Protein AF-A0A935MY24-F1 (afdb_monomer_lite)

Secondary structure (DSSP, 8-state):
---EEEEEE--HHHHHHHHHHHHHHH-BTTEEEE-GGGS---TT-HHHHHHHHHHT-SEEEE---S---PPPPHHHHHHHHHH-GGG-

pLDDT: mean 86.88, std 10.61, range [48.5, 95.69]

Foldseek 3Di:
DAAAEEEEAEDCVPCVVVSVVVQVVQDDPRYHYDYLVVDDPPPQCSLVVVVVSCVVGPYYDYDDDDDDDDDQDPSRVVVCCVVCVPVD

Radius of gyration: 14.32 Å; chains: 1; bounding box: 35×27×38 Å

Structure (mmCIF, N/CA/C/O backbone):
data_AF-A0A935MY24-F1
#
_entry.id   AF-A0A935MY24-F1
#
loop_
_atom_site.group_PDB
_atom_site.id
_atom_site.type_symbol
_atom_site.label_atom_id
_atom_site.label_alt_id
_atom_site.label_comp_id
_atom_site.label_asym_id
_atom_site.label_entity_id
_atom_site.label_seq_id
_atom_site.pdbx_PDB_ins_code
_atom_site.Cartn_x
_atom_site.Cartn_y
_atom_site.Cartn_z
_atom_site.occupancy
_atom_site.B_iso_or_equiv
_atom_site.auth_seq_id
_atom_site.auth_comp_id
_atom_site.auth_asym_id
_atom_site.auth_atom_id
_atom_site.pdbx_PDB_model_num
ATOM 1 N N . MET A 1 1 ? -4.154 3.640 23.150 1.00 59.34 1 MET A N 1
ATOM 2 C CA . MET A 1 1 ? -4.794 2.708 22.194 1.00 59.34 1 MET A CA 1
ATOM 3 C C . MET A 1 1 ? -3.795 2.449 21.084 1.00 59.34 1 MET A C 1
ATOM 5 O O . MET A 1 1 ? -3.121 3.398 20.706 1.00 59.34 1 MET A O 1
ATOM 9 N N . ALA A 1 2 ? -3.652 1.209 20.616 1.00 80.75 2 ALA A N 1
ATOM 10 C CA . ALA A 1 2 ? -2.776 0.919 19.481 1.00 80.75 2 ALA A CA 1
ATOM 11 C C . ALA A 1 2 ? -3.359 1.551 18.204 1.00 80.75 2 ALA A C 1
ATOM 13 O O . ALA A 1 2 ? -4.566 1.447 17.960 1.00 80.75 2 ALA A O 1
ATOM 14 N N . SER A 1 3 ? -2.513 2.253 17.451 1.00 89.38 3 SER A N 1
ATOM 15 C CA . SER A 1 3 ? -2.841 2.733 16.107 1.00 89.38 3 SER A CA 1
ATOM 16 C C . SER A 1 3 ? -2.681 1.574 15.134 1.00 89.38 3 SER A C 1
ATOM 18 O O . SER A 1 3 ? -1.701 0.848 15.245 1.00 89.38 3 SER A O 1
ATOM 20 N N . ILE A 1 4 ? -3.627 1.422 14.213 1.00 94.94 4 ILE A N 1
ATOM 21 C CA . ILE A 1 4 ? -3.589 0.442 13.130 1.00 94.94 4 ILE A CA 1
ATOM 22 C C . ILE A 1 4 ? -3.264 1.173 11.828 1.00 94.94 4 ILE A C 1
ATOM 24 O O . ILE A 1 4 ? -3.961 2.121 11.457 1.00 94.94 4 ILE A O 1
ATOM 28 N N . ASN A 1 5 ? -2.230 0.724 11.132 1.00 94.19 5 ASN A N 1
ATOM 29 C CA . ASN A 1 5 ? -1.769 1.245 9.856 1.00 94.19 5 ASN A CA 1
ATOM 30 C C . ASN A 1 5 ? -2.108 0.246 8.748 1.00 94.19 5 ASN A C 1
ATOM 32 O O . ASN A 1 5 ? -1.646 -0.893 8.750 1.00 94.19 5 ASN A O 1
ATOM 36 N N . LEU A 1 6 ? -2.925 0.680 7.796 1.00 95.25 6 LEU A N 1
ATOM 37 C CA . LEU A 1 6 ? -3.378 -0.116 6.666 1.00 95.25 6 LEU A CA 1
ATOM 38 C C . LEU A 1 6 ? -2.865 0.487 5.361 1.00 95.25 6 LEU A C 1
ATOM 40 O O . LEU A 1 6 ? -2.900 1.707 5.168 1.00 95.25 6 LEU A O 1
ATOM 44 N N . PHE A 1 7 ? -2.495 -0.376 4.421 1.00 95.38 7 PHE A N 1
ATOM 45 C CA . PHE A 1 7 ? -2.228 0.018 3.042 1.00 95.38 7 PHE A CA 1
ATOM 46 C C . PHE A 1 7 ? -3.293 -0.552 2.102 1.00 95.38 7 PHE A C 1
ATOM 48 O O . PHE A 1 7 ? -3.589 -1.747 2.142 1.00 95.38 7 PHE A O 1
ATOM 55 N N . LEU A 1 8 ? -3.876 0.298 1.254 1.00 95.19 8 LEU A N 1
ATOM 56 C CA . LEU A 1 8 ? -4.850 -0.108 0.240 1.00 95.19 8 LEU A CA 1
ATOM 57 C C . LEU A 1 8 ? -4.165 -0.181 -1.131 1.00 95.19 8 LEU A C 1
ATOM 59 O O . LEU A 1 8 ? -3.860 0.846 -1.741 1.00 95.19 8 LEU A O 1
ATOM 63 N N . SER A 1 9 ? -3.960 -1.403 -1.620 1.00 93.38 9 SER A N 1
ATOM 64 C CA . SER A 1 9 ? -3.328 -1.693 -2.910 1.00 93.38 9 SER A CA 1
ATOM 65 C C . SER A 1 9 ? -4.380 -2.004 -3.970 1.00 93.38 9 SER A C 1
ATOM 67 O O . SER A 1 9 ? -5.170 -2.935 -3.806 1.00 93.38 9 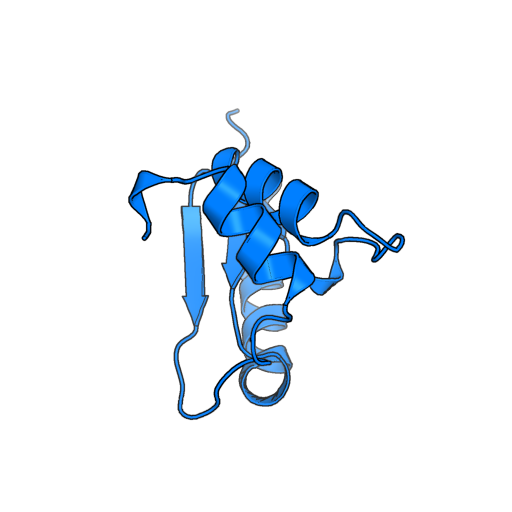SER A O 1
ATOM 69 N N . THR A 1 10 ? -4.402 -1.255 -5.072 1.00 93.38 10 THR A N 1
ATOM 70 C CA . THR A 1 10 ? -5.365 -1.486 -6.156 1.00 93.38 10 THR A CA 1
ATOM 71 C C . THR A 1 10 ? -4.952 -0.826 -7.466 1.00 93.38 10 THR A C 1
ATOM 73 O O . THR A 1 10 ? -4.204 0.151 -7.474 1.00 93.38 10 THR A O 1
ATOM 76 N N . VAL A 1 11 ? -5.536 -1.283 -8.575 1.00 92.81 11 VAL A N 1
ATOM 77 C CA . VAL A 1 11 ? -5.499 -0.563 -9.850 1.00 92.81 11 VAL A CA 1
ATOM 78 C C . VAL A 1 11 ? -6.467 0.621 -9.799 1.00 92.81 11 VAL A C 1
ATOM 80 O O . VAL A 1 11 ? -7.687 0.449 -9.798 1.00 92.81 11 VAL A O 1
ATOM 83 N N . SER A 1 12 ? -5.932 1.845 -9.750 1.00 90.44 12 SER A N 1
ATOM 84 C CA . SER A 1 12 ? -6.744 3.068 -9.642 1.00 90.44 12 SER A CA 1
ATOM 85 C C . SER A 1 12 ? -7.680 3.285 -10.838 1.00 90.44 12 SER A C 1
ATOM 87 O O . SER A 1 12 ? -8.741 3.877 -10.665 1.00 90.44 12 SER A O 1
ATOM 89 N N . ALA A 1 13 ? -7.324 2.810 -12.035 1.00 90.12 13 ALA A N 1
ATOM 90 C CA . ALA A 1 13 ? -8.185 2.920 -13.217 1.00 90.12 13 ALA A CA 1
ATOM 91 C C . ALA A 1 13 ? -9.491 2.112 -13.089 1.00 90.12 13 ALA A C 1
ATOM 93 O O . ALA A 1 13 ? -10.495 2.489 -13.684 1.00 90.12 13 ALA A O 1
ATOM 94 N N . GLU A 1 14 ? -9.481 1.046 -12.286 1.00 92.88 14 GLU A N 1
ATOM 95 C CA . GLU A 1 14 ? -10.620 0.144 -12.100 1.00 92.88 14 GLU A CA 1
ATOM 96 C C . GLU A 1 14 ? -11.374 0.447 -10.798 1.00 92.88 14 GLU A C 1
ATOM 98 O O . GLU A 1 14 ? -12.593 0.609 -10.791 1.00 92.88 14 GLU A O 1
ATOM 103 N N . PHE A 1 15 ? -10.647 0.603 -9.689 1.00 94.94 15 PHE A N 1
ATOM 104 C CA . PHE A 1 15 ? -11.246 0.588 -8.352 1.00 94.94 15 PHE A CA 1
ATOM 105 C C . PHE A 1 15 ? -11.126 1.894 -7.568 1.00 94.94 15 PHE A C 1
ATOM 107 O O . PHE A 1 15 ? -11.420 1.894 -6.373 1.00 94.94 15 PHE A O 1
ATOM 114 N N . ARG A 1 16 ? -10.713 3.020 -8.171 1.00 92.69 16 ARG A N 1
ATOM 115 C CA . ARG A 1 16 ? -10.547 4.285 -7.420 1.00 92.69 16 ARG A CA 1
ATOM 116 C C . ARG A 1 16 ? -11.780 4.638 -6.582 1.00 92.69 16 ARG A C 1
ATOM 118 O O . ARG A 1 16 ? -11.639 4.910 -5.395 1.00 92.69 16 ARG A O 1
ATOM 125 N N . SER A 1 17 ? -12.978 4.574 -7.163 1.00 94.38 17 SER A N 1
ATOM 126 C CA . SER A 1 17 ? -14.230 4.871 -6.452 1.00 94.38 17 SER A CA 1
ATOM 127 C C . SER A 1 17 ? -14.467 3.933 -5.260 1.00 94.38 17 SER A C 1
ATOM 129 O O . SER A 1 17 ? -14.793 4.395 -4.168 1.00 94.38 17 SER A O 1
ATOM 131 N N . TYR A 1 18 ? -14.257 2.629 -5.442 1.00 94.44 18 TYR A N 1
ATOM 132 C CA . TYR A 1 18 ? -14.411 1.611 -4.400 1.00 94.44 18 TYR A CA 1
ATOM 133 C C . TYR A 1 18 ? -13.388 1.782 -3.278 1.00 94.44 18 TYR A C 1
ATOM 135 O O . TYR A 1 18 ? -13.738 1.738 -2.100 1.00 94.44 18 TYR A O 1
ATOM 143 N N . ARG A 1 19 ? -12.128 2.029 -3.640 1.00 94.75 19 ARG A N 1
ATOM 144 C CA . ARG A 1 19 ? -11.033 2.278 -2.704 1.00 94.75 19 ARG A CA 1
ATOM 145 C C . ARG A 1 19 ? -11.297 3.511 -1.852 1.00 94.75 19 ARG A C 1
ATOM 147 O O . ARG A 1 19 ? -11.062 3.469 -0.650 1.00 94.75 19 ARG A O 1
ATOM 154 N N . ASP A 1 20 ? -11.784 4.596 -2.446 1.00 93.88 20 ASP A N 1
ATOM 155 C CA . ASP A 1 20 ? -12.039 5.837 -1.715 1.00 93.88 20 ASP A CA 1
ATOM 156 C C . ASP A 1 20 ? -13.207 5.673 -0.720 1.00 93.88 20 ASP A C 1
ATOM 158 O O . ASP A 1 20 ? -13.137 6.183 0.402 1.00 93.88 20 ASP A O 1
ATOM 162 N N . VAL A 1 21 ? -14.241 4.903 -1.088 1.00 95.38 21 VAL A N 1
ATOM 163 C CA . VAL A 1 21 ? -15.326 4.495 -0.175 1.00 95.38 21 VAL A CA 1
ATOM 164 C C . VAL A 1 21 ? -14.782 3.626 0.958 1.00 95.38 21 VAL A C 1
ATOM 166 O O . VAL A 1 21 ? -14.982 3.959 2.123 1.00 95.38 21 VAL A O 1
ATOM 169 N N . LEU A 1 22 ? -14.021 2.578 0.635 1.00 94.44 22 LEU A N 1
ATOM 170 C CA . LEU A 1 22 ? -13.417 1.687 1.624 1.00 94.44 22 LEU A CA 1
ATOM 171 C C . LEU A 1 22 ? -12.505 2.446 2.596 1.00 94.44 22 LEU A C 1
ATOM 173 O O . LEU A 1 22 ? -12.586 2.246 3.804 1.00 94.44 22 LEU A O 1
ATOM 177 N N . ARG A 1 23 ? -11.667 3.360 2.092 1.00 93.00 23 ARG A N 1
ATOM 178 C CA . ARG A 1 23 ? -10.788 4.202 2.915 1.00 93.00 23 ARG A CA 1
ATOM 179 C C . ARG A 1 23 ? -11.588 5.019 3.924 1.00 93.00 23 ARG A C 1
ATOM 181 O O . ARG A 1 23 ? -11.187 5.116 5.080 1.00 93.00 23 ARG A O 1
ATOM 188 N N . ARG A 1 24 ? -12.706 5.608 3.492 1.00 93.00 24 ARG A N 1
ATOM 189 C CA . ARG A 1 24 ? -13.595 6.381 4.366 1.00 93.00 24 ARG A CA 1
ATOM 190 C C . ARG A 1 24 ? -14.259 5.491 5.414 1.00 93.00 24 ARG A C 1
ATOM 192 O O . ARG A 1 24 ? -14.326 5.890 6.569 1.00 93.00 24 ARG A O 1
ATOM 199 N N . ASP A 1 25 ? -14.709 4.303 5.033 1.00 94.12 25 ASP A N 1
ATOM 200 C CA . ASP A 1 25 ? -15.415 3.393 5.940 1.00 94.12 25 ASP A CA 1
ATOM 201 C C . ASP A 1 25 ? -14.465 2.747 6.972 1.00 94.12 25 ASP A C 1
ATOM 203 O O . ASP A 1 25 ? -14.863 2.436 8.098 1.00 94.12 25 ASP A O 1
ATOM 207 N N . LEU A 1 26 ? -13.184 2.595 6.619 1.00 92.50 26 LEU A N 1
ATOM 208 C CA . LEU A 1 26 ? -12.118 2.162 7.526 1.00 92.50 26 LEU A CA 1
ATOM 209 C C . LEU A 1 26 ? -11.597 3.286 8.433 1.00 92.50 26 LEU A C 1
ATOM 211 O O . LEU A 1 26 ? -10.963 2.990 9.447 1.00 92.50 26 LEU A O 1
ATOM 215 N N . ALA A 1 27 ? -11.846 4.555 8.097 1.00 87.44 27 ALA A N 1
ATOM 216 C CA . ALA A 1 27 ? -11.328 5.690 8.850 1.00 87.44 27 ALA A CA 1
ATOM 217 C C . ALA A 1 27 ? -11.938 5.731 10.257 1.00 87.44 27 ALA A C 1
ATOM 219 O O . ALA A 1 27 ? -13.136 5.936 10.454 1.00 87.44 27 ALA A O 1
ATOM 220 N N . ARG A 1 28 ? -11.083 5.542 11.261 1.00 91.19 28 ARG A N 1
ATOM 221 C CA . ARG A 1 28 ? -11.429 5.587 12.685 1.00 91.19 28 ARG A CA 1
ATOM 222 C C . ARG A 1 28 ? -10.338 6.354 13.430 1.00 91.19 28 ARG A C 1
ATOM 224 O O . ARG A 1 28 ? -9.226 6.443 12.919 1.00 91.19 28 ARG A O 1
ATOM 231 N N . PRO A 1 29 ? -10.592 6.857 14.653 1.00 91.94 29 PRO A N 1
ATOM 232 C CA . PRO A 1 29 ? -9.591 7.612 15.415 1.00 91.94 29 PRO A CA 1
ATOM 233 C C . PRO A 1 29 ? -8.242 6.901 15.604 1.00 91.94 29 PRO A C 1
ATOM 235 O O . PRO A 1 29 ? -7.229 7.559 15.808 1.00 91.94 29 PRO A O 1
ATOM 238 N N . ASN A 1 30 ? -8.222 5.568 15.544 1.00 94.12 30 ASN A N 1
ATOM 239 C CA . ASN A 1 30 ? -7.027 4.743 15.694 1.00 94.12 30 ASN A CA 1
ATOM 240 C C . ASN A 1 30 ? -6.691 3.913 14.442 1.00 94.12 30 ASN A C 1
ATOM 242 O O . ASN A 1 30 ? -5.934 2.956 14.563 1.00 94.12 30 ASN A O 1
ATOM 246 N N . VAL A 1 31 ? -7.273 4.215 13.277 1.00 94.56 31 VAL A N 1
ATOM 247 C CA . VAL A 1 31 ? -7.016 3.481 12.028 1.00 94.56 31 VAL A CA 1
ATOM 248 C C . VAL A 1 31 ? -6.634 4.469 10.935 1.00 94.56 31 VAL A C 1
ATOM 250 O O . VAL A 1 31 ? -7.433 5.322 10.549 1.00 94.56 31 VAL A O 1
ATOM 253 N N . THR A 1 32 ? -5.421 4.321 10.412 1.00 92.38 32 THR A N 1
ATOM 254 C CA . THR A 1 32 ? -4.921 5.079 9.266 1.00 92.38 32 THR A CA 1
ATOM 255 C C . THR A 1 32 ? -4.868 4.162 8.054 1.00 92.38 32 THR A C 1
ATOM 257 O O . THR A 1 32 ? -4.232 3.118 8.109 1.00 92.38 32 THR A O 1
ATOM 260 N N . ALA A 1 33 ? -5.504 4.559 6.953 1.00 93.12 33 ALA A N 1
ATOM 261 C CA . ALA A 1 33 ? -5.440 3.846 5.680 1.00 93.12 33 ALA A CA 1
ATOM 262 C C . ALA A 1 33 ? -4.806 4.746 4.611 1.00 93.12 33 ALA A C 1
ATOM 264 O O . ALA A 1 33 ? -5.333 5.826 4.326 1.00 93.12 33 ALA A O 1
ATOM 265 N N . LYS A 1 34 ? -3.682 4.309 4.034 1.00 92.12 34 LYS A N 1
ATOM 266 C CA . LYS A 1 34 ? -2.951 5.029 2.979 1.00 92.12 34 LYS A CA 1
ATOM 267 C C . LYS A 1 34 ? -3.050 4.330 1.630 1.00 92.12 34 LYS A C 1
ATOM 269 O O . LYS A 1 34 ? -3.249 3.117 1.557 1.00 92.12 34 LYS A O 1
ATOM 274 N N . VAL A 1 35 ? -2.903 5.116 0.569 1.00 91.19 35 VAL A N 1
ATOM 275 C CA . VAL A 1 35 ? -2.838 4.660 -0.828 1.00 91.19 35 VAL A CA 1
ATOM 276 C C . VAL A 1 35 ? -1.522 5.102 -1.459 1.00 91.19 35 VAL A C 1
ATOM 278 O O . VAL A 1 35 ? -0.869 6.006 -0.944 1.00 91.19 35 VAL A O 1
ATOM 281 N N . GLN A 1 36 ? -1.136 4.510 -2.590 1.00 86.69 36 GLN A N 1
ATOM 282 C CA . GLN A 1 36 ? 0.102 4.888 -3.280 1.00 86.69 36 GLN A CA 1
ATOM 283 C C . GLN A 1 36 ? 0.139 6.382 -3.662 1.00 86.69 36 GLN A C 1
ATOM 285 O O . GLN A 1 36 ? 1.200 6.993 -3.603 1.00 86.69 36 GLN A O 1
ATOM 290 N N . GLU A 1 37 ? -0.997 7.002 -4.006 1.00 86.50 37 GLU A N 1
ATOM 291 C CA . GLU A 1 37 ? -1.044 8.434 -4.344 1.00 86.50 37 GLU A CA 1
ATOM 292 C C . GLU A 1 37 ? -0.803 9.374 -3.148 1.00 86.50 37 GLU A C 1
ATOM 294 O O . GLU A 1 37 ? -0.576 10.564 -3.357 1.00 86.50 37 GLU A O 1
ATOM 299 N N . ASP A 1 38 ? -0.824 8.869 -1.908 1.00 85.00 38 ASP A N 1
ATOM 300 C CA . ASP A 1 38 ? -0.464 9.661 -0.725 1.00 85.00 38 ASP A CA 1
ATOM 301 C C . ASP A 1 38 ? 1.067 9.853 -0.594 1.00 85.00 38 ASP A C 1
ATOM 303 O O . ASP A 1 38 ? 1.516 10.622 0.258 1.00 85.00 38 ASP A O 1
ATOM 307 N N . PHE A 1 39 ? 1.871 9.171 -1.422 1.00 79.88 39 PHE A N 1
ATOM 308 C CA . PHE A 1 39 ? 3.332 9.260 -1.435 1.00 79.88 39 PHE A CA 1
ATOM 309 C C . PHE A 1 39 ? 3.794 10.211 -2.545 1.00 79.88 39 PHE A C 1
ATOM 311 O O . PHE A 1 39 ? 3.450 10.048 -3.717 1.00 79.88 39 PHE A O 1
ATOM 318 N N . ILE A 1 40 ? 4.586 11.225 -2.185 1.00 65.12 40 ILE A N 1
ATOM 319 C CA . ILE A 1 40 ? 5.098 12.210 -3.144 1.00 65.12 40 ILE A CA 1
ATOM 320 C C . ILE A 1 40 ? 6.199 11.557 -3.986 1.00 65.12 40 ILE A C 1
ATOM 322 O O . ILE A 1 40 ? 7.179 11.036 -3.457 1.00 65.12 40 ILE A O 1
ATOM 326 N N . VAL A 1 41 ? 6.060 11.611 -5.312 1.00 60.56 41 VAL A N 1
ATOM 327 C CA . VAL A 1 41 ? 7.065 11.098 -6.254 1.00 60.56 41 VAL A CA 1
ATOM 328 C C . VAL A 1 41 ? 8.227 12.089 -6.356 1.00 60.56 41 VAL A C 1
ATOM 330 O O . VAL A 1 41 ? 8.291 12.909 -7.269 1.00 60.56 41 VAL A O 1
ATOM 333 N N . THR A 1 42 ? 9.162 12.043 -5.409 1.00 54.41 42 THR A N 1
ATOM 334 C CA . THR A 1 42 ? 10.435 12.770 -5.507 1.00 54.41 42 THR A CA 1
ATOM 335 C C . THR A 1 42 ? 11.473 11.908 -6.217 1.00 54.41 42 THR A C 1
ATOM 337 O O . THR A 1 42 ? 12.307 11.285 -5.573 1.00 54.41 42 THR A O 1
ATOM 340 N N . GLY A 1 43 ? 11.392 11.860 -7.551 1.00 50.62 43 GLY A N 1
ATOM 341 C CA . GLY A 1 43 ? 12.494 11.579 -8.490 1.00 50.62 43 GLY A CA 1
ATOM 342 C C . GLY A 1 43 ? 13.171 10.199 -8.490 1.00 50.62 43 GLY A C 1
ATOM 343 O O . GLY A 1 43 ? 13.497 9.713 -9.567 1.00 50.62 43 GLY A O 1
ATOM 344 N N .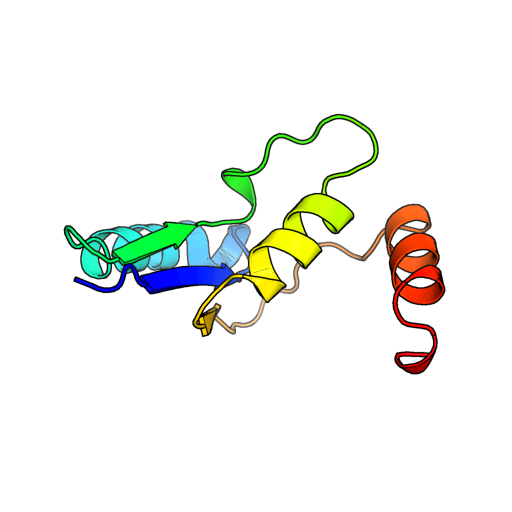 THR A 1 44 ? 13.387 9.556 -7.344 1.00 48.50 44 THR A N 1
ATOM 345 C CA . THR A 1 44 ? 14.256 8.371 -7.233 1.00 48.50 44 THR A CA 1
ATOM 346 C C . THR A 1 44 ? 13.888 7.390 -6.110 1.00 48.50 44 THR A C 1
ATOM 348 O O . THR A 1 44 ? 14.437 6.296 -6.097 1.00 48.50 44 THR A O 1
ATOM 351 N N . GLU A 1 45 ? 12.943 7.703 -5.213 1.00 61.47 45 GLU A N 1
ATOM 352 C CA . GLU A 1 45 ? 12.752 6.936 -3.955 1.00 61.47 45 GLU A CA 1
ATOM 353 C C . GLU A 1 45 ? 11.310 6.470 -3.674 1.00 61.47 45 GLU A C 1
ATOM 355 O O . GLU A 1 45 ? 10.998 6.023 -2.575 1.00 61.47 45 GLU A O 1
ATOM 360 N N . THR A 1 46 ? 10.395 6.526 -4.648 1.00 69.12 46 THR A N 1
ATOM 361 C CA . THR A 1 46 ? 8.988 6.148 -4.391 1.00 69.12 46 THR A CA 1
ATOM 362 C C 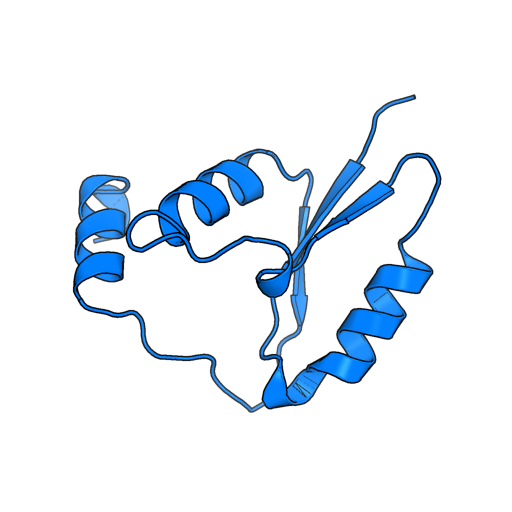. THR A 1 46 ? 8.826 4.683 -3.980 1.00 69.12 46 THR A C 1
ATOM 364 O O . THR A 1 46 ? 7.963 4.380 -3.164 1.00 69.12 46 THR A O 1
ATOM 367 N N . LEU A 1 47 ? 9.646 3.772 -4.515 1.00 78.94 47 LEU A N 1
ATOM 368 C CA . LEU A 1 47 ? 9.584 2.353 -4.148 1.00 78.94 47 LEU A CA 1
ATOM 369 C C . LEU A 1 47 ? 10.175 2.056 -2.774 1.00 78.94 47 LEU A C 1
ATOM 371 O O . LEU A 1 47 ? 9.612 1.229 -2.072 1.00 78.94 47 LEU A O 1
ATOM 375 N N . ASP A 1 48 ? 11.248 2.745 -2.388 1.00 81.69 48 ASP A N 1
ATOM 376 C CA . ASP A 1 48 ? 11.855 2.586 -1.064 1.00 81.69 48 ASP A CA 1
ATOM 377 C C . ASP A 1 48 ? 10.896 3.060 0.029 1.00 81.69 48 ASP A C 1
ATOM 379 O O . ASP A 1 48 ? 10.552 2.312 0.940 1.00 81.69 48 ASP A O 1
ATOM 383 N N . MET A 1 49 ? 10.325 4.255 -0.151 1.00 82.12 49 MET A N 1
ATOM 384 C CA . MET A 1 49 ? 9.307 4.781 0.759 1.00 82.12 49 MET A CA 1
ATOM 385 C C . MET A 1 49 ? 8.077 3.875 0.844 1.00 82.12 49 MET A C 1
ATOM 387 O O . MET A 1 49 ? 7.519 3.696 1.925 1.00 82.12 49 MET A O 1
ATOM 391 N N . LEU A 1 50 ? 7.639 3.315 -0.287 1.00 86.62 50 LEU A N 1
ATOM 392 C CA . LEU A 1 50 ? 6.489 2.418 -0.319 1.00 86.62 50 LEU A CA 1
ATOM 393 C C . LEU A 1 50 ? 6.788 1.095 0.399 1.00 86.62 50 LEU A C 1
ATOM 395 O O . LEU A 1 50 ? 5.962 0.627 1.176 1.00 86.62 50 LEU A O 1
ATOM 399 N N . ASP A 1 51 ? 7.960 0.513 0.161 1.00 88.50 51 ASP A N 1
ATOM 400 C CA . ASP A 1 51 ? 8.423 -0.723 0.789 1.00 88.50 51 ASP A CA 1
ATOM 401 C C . ASP A 1 51 ? 8.566 -0.569 2.308 1.00 88.50 51 ASP A C 1
ATOM 403 O O . ASP A 1 51 ? 8.004 -1.351 3.077 1.00 88.50 51 ASP A O 1
ATOM 407 N N . ASP A 1 52 ? 9.240 0.492 2.754 1.00 88.31 52 ASP A N 1
ATOM 408 C CA . ASP A 1 52 ? 9.391 0.812 4.171 1.00 88.31 52 ASP A CA 1
ATOM 409 C C . ASP A 1 52 ? 8.042 1.095 4.841 1.00 88.31 52 ASP A C 1
ATOM 411 O O . ASP A 1 52 ? 7.814 0.665 5.974 1.00 88.31 52 ASP A O 1
ATOM 415 N N . TYR A 1 53 ? 7.115 1.754 4.141 1.00 88.50 53 TYR A N 1
ATOM 416 C CA . TYR A 1 53 ? 5.770 1.977 4.659 1.00 88.50 53 TYR A CA 1
ATOM 417 C C . TYR A 1 53 ? 4.973 0.676 4.788 1.00 88.50 53 TYR A C 1
ATOM 419 O O . TYR A 1 53 ? 4.353 0.434 5.825 1.00 88.50 53 TYR A O 1
ATOM 427 N N . ILE A 1 54 ? 4.993 -0.183 3.763 1.00 91.44 54 ILE A N 1
ATOM 428 C CA . ILE A 1 54 ? 4.282 -1.468 3.779 1.00 91.44 54 ILE A CA 1
ATOM 429 C C . ILE A 1 54 ? 4.803 -2.356 4.913 1.00 91.44 54 ILE A C 1
ATOM 431 O O . ILE A 1 54 ? 3.995 -2.958 5.616 1.00 91.44 54 ILE A O 1
ATOM 435 N N . ARG A 1 55 ? 6.121 -2.386 5.163 1.00 91.12 55 ARG A N 1
ATOM 436 C CA . ARG A 1 55 ? 6.704 -3.122 6.302 1.00 91.12 55 ARG A CA 1
ATOM 437 C C . ARG A 1 55 ? 6.187 -2.657 7.666 1.00 91.12 55 ARG A C 1
ATOM 439 O O . ARG A 1 55 ? 6.181 -3.444 8.607 1.00 91.12 55 ARG A O 1
ATOM 446 N N . GLN A 1 56 ? 5.803 -1.388 7.789 1.00 91.19 56 GLN A N 1
ATOM 447 C CA . GLN A 1 56 ? 5.279 -0.798 9.026 1.00 91.19 56 GLN A CA 1
ATOM 448 C C . GLN A 1 56 ? 3.753 -0.914 9.151 1.00 91.19 56 GLN A C 1
ATOM 450 O O . GLN A 1 56 ? 3.191 -0.521 10.176 1.00 91.19 56 GLN A O 1
ATOM 455 N N . CYS A 1 57 ? 3.069 -1.404 8.115 1.00 94.81 57 CYS A N 1
ATOM 456 C CA . CYS A 1 57 ? 1.630 -1.614 8.149 1.00 94.81 57 CYS A CA 1
ATOM 457 C C . CYS A 1 57 ? 1.282 -2.885 8.925 1.00 94.81 57 CYS A C 1
ATOM 459 O O . CYS A 1 57 ? 1.934 -3.916 8.788 1.00 94.81 57 CYS A O 1
ATOM 461 N N . ASP A 1 58 ? 0.185 -2.831 9.675 1.00 95.69 58 ASP A N 1
ATOM 462 C CA . ASP A 1 58 ? -0.397 -4.006 10.322 1.00 95.69 58 ASP A CA 1
ATOM 463 C C . ASP A 1 58 ? -1.052 -4.940 9.297 1.00 95.69 58 ASP A C 1
ATOM 465 O O . ASP A 1 58 ? -1.119 -6.150 9.507 1.00 95.69 58 ASP A O 1
ATOM 469 N N . ALA A 1 59 ? -1.554 -4.386 8.186 1.00 95.44 59 ALA A N 1
ATOM 470 C CA . ALA A 1 59 ? -2.101 -5.169 7.084 1.00 95.44 59 ALA A CA 1
ATOM 471 C C . ALA A 1 59 ? -2.100 -4.419 5.743 1.00 95.44 59 ALA A C 1
ATOM 473 O O . ALA A 1 59 ? -2.172 -3.188 5.676 1.00 95.44 59 ALA A O 1
ATOM 474 N N . VAL A 1 60 ? -2.115 -5.202 4.662 1.00 95.56 60 VAL A N 1
ATOM 475 C CA . VAL A 1 60 ? -2.362 -4.741 3.293 1.00 95.56 60 VAL A CA 1
ATOM 476 C C . VAL A 1 60 ? -3.703 -5.294 2.823 1.00 95.56 60 VAL A C 1
ATOM 478 O O . VAL A 1 60 ? -3.941 -6.498 2.892 1.00 95.56 60 VAL A O 1
ATOM 481 N N . ILE A 1 61 ? -4.572 -4.425 2.312 1.00 95.31 61 ILE A N 1
ATOM 482 C CA . ILE A 1 61 ? -5.816 -4.819 1.648 1.00 95.31 61 ILE A CA 1
ATOM 483 C C . ILE A 1 61 ? -5.609 -4.639 0.149 1.00 95.31 61 ILE A C 1
ATOM 485 O O . ILE A 1 61 ? -5.441 -3.515 -0.328 1.00 95.31 61 ILE A O 1
ATOM 489 N N . HIS A 1 62 ? -5.617 -5.748 -0.588 1.00 94.88 62 HIS A N 1
ATOM 490 C CA . HIS A 1 62 ? -5.489 -5.737 -2.039 1.00 94.88 62 HIS A CA 1
ATOM 491 C C . HIS A 1 62 ? -6.852 -5.948 -2.706 1.00 94.88 62 HIS A C 1
ATOM 493 O O . HIS A 1 62 ? -7.517 -6.950 -2.444 1.00 94.88 62 HIS A O 1
ATOM 499 N N . LEU A 1 63 ? -7.272 -5.003 -3.550 1.00 92.88 63 LEU A N 1
ATOM 500 C CA . LEU A 1 63 ? -8.460 -5.154 -4.392 1.00 92.88 63 LEU A CA 1
ATOM 501 C C . LEU A 1 63 ? -8.036 -5.736 -5.741 1.00 92.88 63 LEU A C 1
ATOM 503 O O . LEU A 1 63 ? -7.216 -5.142 -6.443 1.00 92.88 63 LEU A O 1
ATOM 507 N N . VAL A 1 64 ? -8.588 -6.903 -6.072 1.00 92.25 64 VAL A N 1
ATOM 508 C CA . VAL A 1 64 ? -8.246 -7.673 -7.273 1.00 92.25 64 VAL A CA 1
ATOM 509 C C . VAL A 1 64 ? -9.399 -7.598 -8.268 1.00 92.25 64 VAL A C 1
ATOM 511 O O . VAL A 1 64 ? -10.553 -7.797 -7.887 1.00 92.25 64 VAL A O 1
ATOM 514 N N . GLY A 1 65 ? -9.073 -7.330 -9.530 1.00 91.62 65 GLY A N 1
ATOM 515 C CA . GLY A 1 65 ? -10.016 -7.265 -10.645 1.00 91.62 65 GLY A CA 1
ATOM 516 C C . GLY A 1 65 ? -9.347 -7.632 -11.962 1.00 91.62 65 GLY A C 1
ATOM 517 O O . GLY A 1 65 ? -8.319 -8.312 -11.967 1.00 91.62 65 GLY A O 1
ATOM 518 N N . ASP A 1 66 ? -9.944 -7.189 -13.063 1.00 93.25 66 ASP A N 1
ATOM 519 C CA . ASP A 1 66 ? -9.562 -7.618 -14.409 1.00 93.25 66 ASP A CA 1
ATOM 520 C C . ASP A 1 66 ? -8.399 -6.795 -14.991 1.00 93.25 66 ASP A C 1
ATOM 522 O O . ASP A 1 66 ? -7.717 -7.252 -15.914 1.00 93.25 66 ASP A O 1
ATOM 526 N N . MET A 1 67 ? -8.146 -5.580 -14.486 1.00 91.69 67 MET A N 1
ATOM 527 C CA . MET A 1 67 ? -7.052 -4.737 -14.972 1.00 91.69 67 MET A CA 1
ATOM 528 C C . MET A 1 67 ? -5.731 -5.015 -14.252 1.00 91.69 67 MET A C 1
ATOM 530 O O . MET A 1 67 ? -5.676 -5.366 -13.075 1.00 91.69 67 MET A O 1
ATOM 534 N N . THR A 1 68 ? -4.627 -4.756 -14.952 1.00 87.56 68 THR A N 1
ATOM 535 C CA . THR A 1 68 ? -3.281 -4.770 -14.373 1.00 87.56 68 THR A CA 1
ATOM 536 C C . THR A 1 68 ? -2.778 -3.355 -14.111 1.00 87.56 68 THR A C 1
ATOM 538 O O . THR A 1 68 ? -3.097 -2.413 -14.840 1.00 87.56 68 THR A O 1
ATOM 541 N N . GLY A 1 69 ? -1.940 -3.209 -13.084 1.00 83.12 69 GLY A N 1
ATOM 542 C CA . GLY A 1 69 ? -1.179 -1.982 -12.854 1.00 83.12 69 GLY A CA 1
ATOM 543 C C . GLY A 1 69 ? -0.127 -1.723 -13.940 1.00 83.12 69 GLY A C 1
ATOM 544 O O . GLY A 1 69 ? -0.022 -2.442 -14.934 1.00 83.12 69 GLY A O 1
ATOM 545 N N . ALA A 1 70 ? 0.679 -0.681 -13.737 1.00 83.69 70 ALA A N 1
ATOM 546 C CA . ALA A 1 70 ? 1.798 -0.383 -14.623 1.00 83.69 70 ALA A CA 1
ATOM 547 C C . ALA A 1 70 ? 2.912 -1.435 -14.491 1.00 83.69 70 ALA A C 1
ATOM 549 O O . ALA A 1 70 ? 3.163 -1.956 -13.404 1.00 83.69 70 ALA A O 1
ATOM 550 N N . PHE A 1 71 ? 3.627 -1.694 -15.589 1.00 84.44 71 PHE A N 1
ATOM 551 C CA . PHE A 1 71 ? 4.845 -2.498 -15.542 1.00 84.44 71 PHE A CA 1
ATOM 552 C C . PHE A 1 71 ? 5.901 -1.837 -14.650 1.00 84.44 71 PHE A C 1
ATOM 554 O O . PHE A 1 71 ? 6.120 -0.619 -14.715 1.00 84.44 71 PHE A O 1
ATOM 561 N N . ALA A 1 72 ? 6.590 -2.663 -13.859 1.00 82.00 72 ALA A N 1
ATOM 562 C CA . ALA A 1 72 ? 7.754 -2.233 -13.101 1.00 82.00 72 ALA A CA 1
ATOM 563 C C . ALA A 1 72 ? 8.819 -1.6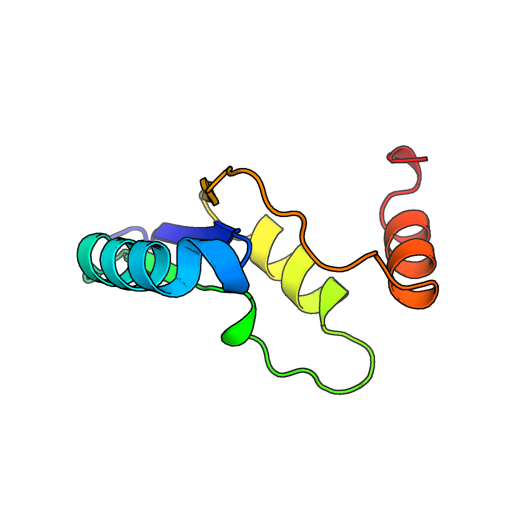81 -14.058 1.00 82.00 72 ALA A C 1
ATOM 565 O O . ALA A 1 72 ? 9.139 -2.288 -15.081 1.00 82.00 72 ALA A O 1
ATOM 566 N N . GLN A 1 73 ? 9.356 -0.509 -13.730 1.00 85.25 73 GLN A N 1
ATOM 567 C CA . GLN A 1 73 ? 10.416 0.107 -14.519 1.00 85.25 73 GLN A CA 1
ATOM 568 C C . GLN A 1 73 ? 11.762 -0.544 -14.181 1.00 85.25 73 GLN A C 1
ATOM 570 O O . GLN A 1 73 ? 11.947 -1.080 -13.090 1.00 85.25 73 GLN A O 1
ATOM 575 N N . VAL A 1 74 ? 12.734 -0.459 -15.092 1.00 86.12 74 VAL A N 1
ATOM 576 C CA . VAL A 1 74 ? 14.075 -1.043 -14.884 1.00 86.12 74 VAL A CA 1
ATOM 577 C C . VAL A 1 74 ? 14.727 -0.595 -13.562 1.00 86.12 74 VAL A C 1
ATOM 579 O O . VAL A 1 74 ? 15.229 -1.463 -12.847 1.00 86.12 74 VAL A O 1
ATOM 582 N N . PRO A 1 75 ? 14.681 0.696 -13.160 1.00 84.19 75 PRO A N 1
ATOM 583 C CA . PRO A 1 75 ? 15.241 1.121 -11.875 1.00 84.19 75 PRO A CA 1
ATOM 584 C C . PRO A 1 75 ? 14.529 0.494 -10.672 1.00 84.19 75 PRO A C 1
ATOM 586 O O . PRO A 1 75 ? 15.175 0.150 -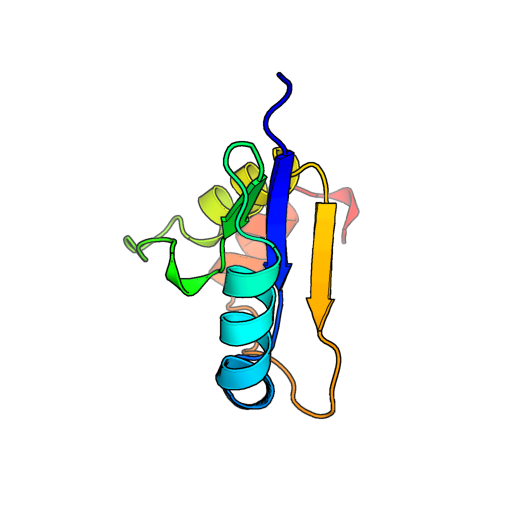9.688 1.00 84.19 75 PRO A O 1
ATOM 589 N N . SER A 1 76 ? 13.209 0.305 -10.769 1.00 83.00 76 SER A N 1
ATOM 590 C CA . SER A 1 76 ? 12.399 -0.353 -9.742 1.00 83.00 76 SER A CA 1
ATOM 591 C C . SER A 1 76 ? 12.831 -1.798 -9.544 1.00 83.00 76 SER A C 1
ATOM 593 O O . SER A 1 76 ? 13.069 -2.218 -8.418 1.00 83.00 76 SER A O 1
ATOM 595 N N . LEU A 1 77 ? 12.982 -2.535 -10.647 1.00 85.75 77 LEU A N 1
ATOM 596 C CA . LEU A 1 77 ? 13.391 -3.934 -10.613 1.00 85.75 77 LEU A CA 1
ATOM 597 C C . LEU A 1 77 ? 14.802 -4.092 -10.034 1.00 85.75 77 LEU A C 1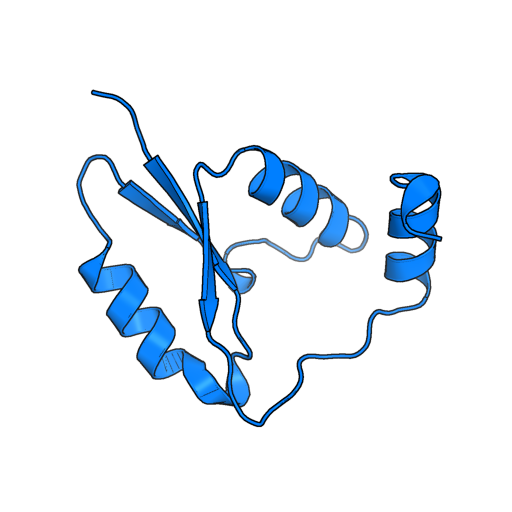
ATOM 599 O O . LEU A 1 77 ? 15.008 -4.920 -9.150 1.00 85.75 77 LEU A O 1
ATOM 603 N N . ALA A 1 78 ? 15.752 -3.269 -10.489 1.00 87.56 78 ALA A N 1
ATOM 604 C CA . ALA A 1 78 ? 17.127 -3.293 -9.995 1.00 87.56 78 ALA A CA 1
ATOM 605 C C . ALA A 1 78 ? 17.206 -2.977 -8.491 1.00 87.56 78 ALA A C 1
ATOM 607 O O . ALA A 1 78 ? 17.942 -3.633 -7.755 1.00 87.56 78 ALA A O 1
ATOM 608 N N . TRP A 1 79 ? 16.421 -2.001 -8.021 1.00 86.38 79 TRP A N 1
ATOM 609 C CA . TRP A 1 79 ? 16.330 -1.675 -6.600 1.00 86.38 79 TRP A CA 1
ATOM 610 C C . TRP A 1 79 ? 15.742 -2.839 -5.786 1.00 86.38 79 TRP A C 1
ATOM 612 O O . TRP A 1 79 ? 16.334 -3.234 -4.781 1.00 86.38 79 TRP A O 1
ATOM 622 N N . THR A 1 80 ? 14.642 -3.448 -6.247 1.00 86.38 80 THR A N 1
ATOM 623 C CA . THR A 1 80 ? 14.008 -4.587 -5.563 1.00 86.38 80 THR A CA 1
ATOM 624 C C . THR A 1 80 ? 14.953 -5.783 -5.469 1.00 86.38 80 THR A C 1
ATOM 626 O O . THR A 1 80 ? 15.104 -6.336 -4.387 1.00 86.38 80 THR A O 1
ATOM 629 N N . GLN A 1 81 ? 15.645 -6.142 -6.554 1.00 89.12 81 GLN A N 1
ATOM 630 C CA . GLN A 1 81 ? 16.613 -7.248 -6.565 1.00 89.12 81 GLN A CA 1
ATOM 631 C C . GLN A 1 81 ? 17.815 -6.993 -5.645 1.00 89.12 81 GLN A C 1
ATOM 633 O O . GLN A 1 81 ? 18.312 -7.916 -5.007 1.00 89.12 81 GLN A O 1
ATOM 638 N N . SER A 1 82 ? 18.278 -5.742 -5.555 1.00 89.44 82 SER A N 1
ATOM 639 C CA . SER A 1 82 ? 19.359 -5.352 -4.642 1.00 89.44 82 SER A CA 1
ATOM 640 C C . SER A 1 82 ? 18.943 -5.477 -3.172 1.00 89.44 82 SER A C 1
ATOM 642 O O . SER A 1 82 ? 19.714 -5.959 -2.342 1.00 89.44 82 SER A O 1
ATOM 644 N N . ARG A 1 83 ? 17.714 -5.057 -2.837 1.00 89.25 83 ARG A N 1
ATOM 645 C CA . ARG A 1 83 ? 17.205 -5.067 -1.456 1.00 89.25 83 ARG A CA 1
ATOM 646 C C . ARG A 1 83 ? 16.711 -6.438 -0.999 1.00 89.25 83 ARG A C 1
ATOM 648 O O . ARG A 1 83 ? 16.818 -6.745 0.185 1.00 89.25 83 ARG A O 1
ATOM 655 N N . TYR A 1 84 ? 16.202 -7.239 -1.927 1.00 90.69 84 TYR A N 1
ATOM 656 C CA . TYR A 1 84 ? 15.610 -8.552 -1.691 1.00 90.69 84 TYR A CA 1
ATOM 657 C C . TYR A 1 84 ? 16.207 -9.588 -2.653 1.00 90.69 84 TYR A C 1
ATOM 659 O O . TYR A 1 84 ? 15.577 -9.960 -3.648 1.00 90.69 84 TYR A O 1
ATOM 667 N N . PRO A 1 85 ? 17.445 -10.043 -2.399 1.00 88.69 85 PRO A N 1
ATOM 668 C CA . PRO A 1 85 ? 18.144 -10.963 -3.296 1.00 88.69 85 PRO A CA 1
ATOM 669 C C . PRO A 1 85 ? 17.499 -12.357 -3.371 1.00 88.69 85 PRO A C 1
ATOM 671 O O . PRO A 1 85 ? 17.817 -13.133 -4.265 1.00 88.69 85 PRO A O 1
ATOM 674 N N . ASP A 1 86 ? 16.609 -12.682 -2.436 1.00 90.19 86 ASP A N 1
ATOM 675 C CA . ASP A 1 86 ? 15.843 -13.925 -2.340 1.00 90.19 86 ASP A CA 1
ATOM 676 C C . ASP A 1 86 ? 14.548 -13.930 -3.171 1.00 90.19 86 ASP A C 1
ATOM 678 O O . ASP A 1 86 ? 13.946 -14.986 -3.347 1.00 90.19 86 ASP A O 1
ATOM 682 N N . LEU A 1 87 ? 14.129 -12.777 -3.708 1.00 80.62 87 LEU A N 1
ATOM 683 C CA . LEU A 1 87 ? 12.988 -12.662 -4.629 1.00 80.62 87 LEU A CA 1
ATOM 684 C C . LEU A 1 87 ? 13.345 -12.986 -6.097 1.00 80.62 87 LEU A C 1
ATOM 686 O O . LEU A 1 87 ? 12.498 -12.804 -6.975 1.00 80.62 87 LEU A O 1
ATOM 690 N N . ALA A 1 88 ? 14.586 -13.405 -6.366 1.00 59.19 88 ALA A N 1
ATOM 691 C CA . ALA A 1 88 ? 15.133 -13.651 -7.703 1.00 59.19 88 ALA A CA 1
ATOM 692 C C . ALA A 1 88 ? 14.834 -15.054 -8.254 1.00 59.19 88 ALA A C 1
ATOM 694 O O . ALA A 1 88 ? 14.921 -16.039 -7.487 1.00 59.19 88 ALA A O 1
#

Sequence (88 aa):
MASINLFLSTVSAEFRSYRDVLRRDLARPNVTAKVQEDFIVTGTETLDMLDDYIRQCDAVIHLVGDMTGAFAQVPSLAWTQSRYPDLA